Protein AF-A0A9Q9IDS8-F1 (afdb_monomer)

Solvent-accessible surface area (backbone atoms only — not comparable to full-atom values): 9796 Å² total; per-residue (Å²): 137,81,81,78,78,50,78,64,55,59,51,49,49,52,52,50,49,55,64,64,63,51,66,93,60,75,84,47,75,62,49,54,52,51,53,54,50,51,52,52,52,52,52,49,54,53,50,47,52,49,51,53,50,60,56,46,56,35,54,77,65,78,48,76,65,90,69,55,75,66,47,68,58,53,14,71,72,39,72,77,37,45,78,46,41,55,53,50,50,51,38,49,55,45,28,72,50,45,60,94,46,40,71,65,38,50,52,55,42,50,52,24,40,51,24,44,51,49,26,56,61,54,65,64,72,53,73,49,83,63,92,88,51,80,53,76,61,72,57,69,67,52,53,50,52,22,50,51,23,42,52,52,18,51,52,42,46,53,50,52,53,52,52,41,50,52,44,51,49,69,72,72,111

Nearest PDB structures (foldseek):
  3dyj-assembly2_B  TM=4.617E-01  e=3.878E+00  Mus musculus
  8i7o-assembly1_B8  TM=2.776E-01  e=6.639E+00  Mus musculus

Structure (mmCIF, N/CA/C/O backbone):
data_AF-A0A9Q9IDS8-F1
#
_entry.id   AF-A0A9Q9IDS8-F1
#
loop_
_atom_site.group_PDB
_atom_site.id
_atom_site.type_symbol
_atom_site.label_atom_id
_atom_site.label_alt_id
_atom_site.label_comp_id
_atom_site.label_asym_id
_atom_site.label_entity_id
_atom_site.label_seq_id
_atom_site.pdbx_PDB_ins_code
_atom_site.Cartn_x
_atom_site.Cartn_y
_atom_site.Cartn_z
_atom_site.occupancy
_atom_site.B_iso_or_equiv
_atom_site.auth_seq_id
_atom_site.auth_comp_id
_atom_site.auth_asym_id
_atom_site.auth_atom_id
_atom_site.pdbx_PDB_model_num
ATOM 1 N N . MET A 1 1 ? 47.609 -50.960 -16.238 1.00 44.91 1 MET A N 1
ATOM 2 C CA . MET A 1 1 ? 47.813 -49.885 -17.231 1.00 44.91 1 MET A CA 1
ATOM 3 C C . MET A 1 1 ? 46.990 -48.696 -16.765 1.00 44.91 1 MET A C 1
ATOM 5 O O . MET A 1 1 ? 45.772 -48.781 -16.766 1.00 44.91 1 MET A O 1
ATOM 9 N N . ARG A 1 2 ? 47.644 -47.684 -16.190 1.00 51.28 2 ARG A N 1
ATOM 10 C CA . ARG A 1 2 ? 46.999 -46.523 -15.564 1.00 51.28 2 ARG A CA 1
ATOM 11 C C . ARG A 1 2 ? 47.049 -45.405 -16.610 1.00 51.28 2 ARG A C 1
ATOM 13 O O . ARG A 1 2 ? 48.139 -44.921 -16.895 1.00 51.28 2 ARG A O 1
ATOM 20 N N . ASN A 1 3 ? 45.919 -45.115 -17.257 1.00 52.62 3 ASN A N 1
ATOM 21 C CA . ASN A 1 3 ? 45.841 -44.087 -18.296 1.00 52.62 3 ASN A CA 1
ATOM 22 C C . ASN A 1 3 ? 46.223 -42.732 -17.694 1.00 52.62 3 ASN A C 1
ATOM 24 O O . ASN A 1 3 ? 45.632 -42.293 -16.710 1.00 52.62 3 ASN A O 1
ATOM 28 N N . LEU A 1 4 ? 47.244 -42.107 -18.272 1.00 54.22 4 LEU A N 1
ATOM 29 C CA . LEU A 1 4 ? 47.658 -40.748 -17.964 1.00 54.22 4 LEU A CA 1
ATOM 30 C C . LEU A 1 4 ? 46.684 -39.813 -18.688 1.00 54.22 4 LEU A C 1
ATOM 32 O O . LEU A 1 4 ? 46.912 -39.468 -19.845 1.00 54.22 4 LEU A O 1
ATOM 36 N N . GLN A 1 5 ? 45.576 -39.457 -18.032 1.00 61.72 5 GLN A N 1
ATOM 37 C CA . GLN A 1 5 ? 44.773 -38.302 -18.441 1.00 61.72 5 GLN A CA 1
ATOM 38 C C . GLN A 1 5 ? 45.703 -37.089 -18.469 1.00 61.72 5 GLN A C 1
ATOM 40 O O . GLN A 1 5 ? 46.342 -36.751 -17.469 1.00 61.72 5 GLN A O 1
ATOM 45 N N . GLY A 1 6 ? 45.860 -36.498 -19.651 1.00 63.75 6 GLY A N 1
ATOM 46 C CA . GLY A 1 6 ? 46.704 -35.328 -19.825 1.00 63.75 6 GLY A CA 1
ATOM 47 C C . GLY A 1 6 ? 46.116 -34.130 -19.069 1.00 63.75 6 GLY A C 1
ATOM 48 O O . GLY A 1 6 ? 44.899 -34.048 -18.910 1.00 63.75 6 GLY A O 1
ATOM 49 N N . PRO A 1 7 ? 46.938 -33.154 -18.648 1.00 59.00 7 PRO A N 1
ATOM 50 C CA . PRO A 1 7 ? 46.462 -31.946 -17.964 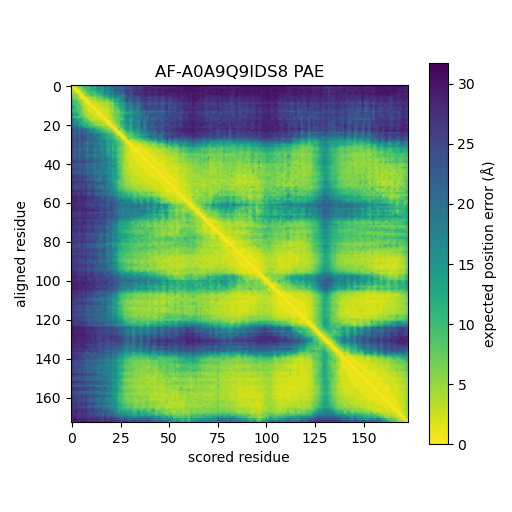1.00 59.00 7 PRO A CA 1
ATOM 51 C C . PRO A 1 7 ? 45.403 -31.148 -18.754 1.00 59.00 7 PRO A C 1
ATOM 53 O O . PRO A 1 7 ? 44.696 -30.334 -18.166 1.00 59.00 7 PRO A O 1
ATOM 56 N N . GLY A 1 8 ? 45.268 -31.395 -20.063 1.00 64.19 8 GLY A N 1
ATOM 57 C CA . GLY A 1 8 ? 44.214 -30.834 -20.911 1.00 64.19 8 GLY A CA 1
ATOM 58 C C . GLY A 1 8 ? 42.819 -31.430 -20.688 1.00 64.19 8 GLY A C 1
ATOM 59 O O . GLY A 1 8 ? 41.857 -30.674 -20.762 1.00 64.19 8 GLY A O 1
ATOM 60 N N . ASP A 1 9 ? 42.702 -32.723 -20.355 1.00 68.81 9 ASP A N 1
ATOM 61 C CA . ASP A 1 9 ? 41.401 -33.354 -20.052 1.00 68.81 9 ASP A CA 1
ATOM 62 C C . ASP A 1 9 ? 40.843 -32.790 -18.751 1.00 68.81 9 ASP A C 1
ATOM 64 O O . ASP A 1 9 ? 39.706 -32.347 -18.698 1.00 68.81 9 ASP A O 1
ATOM 68 N N . VAL A 1 10 ? 41.689 -32.685 -17.723 1.00 66.50 10 VAL A N 1
ATOM 69 C CA . VAL A 1 10 ? 41.282 -32.131 -16.427 1.00 66.50 10 VAL A CA 1
ATOM 70 C C . VAL A 1 10 ? 40.876 -30.664 -16.569 1.00 66.50 10 VAL A C 1
ATOM 72 O O . VAL A 1 10 ? 39.905 -30.230 -15.966 1.00 66.50 10 VAL A O 1
ATOM 75 N N . ALA A 1 11 ? 41.585 -29.880 -17.385 1.00 67.44 11 ALA A N 1
ATOM 76 C CA . ALA A 1 11 ? 41.211 -28.493 -17.644 1.00 67.44 11 ALA A CA 1
ATOM 77 C C . ALA A 1 11 ? 39.894 -28.381 -18.436 1.00 67.44 11 ALA A C 1
ATOM 79 O O . ALA A 1 11 ? 39.079 -27.513 -18.126 1.00 67.44 11 ALA A O 1
ATOM 80 N N . GLY A 1 12 ? 39.672 -29.259 -19.419 1.00 68.56 12 GLY A N 1
ATOM 81 C CA . GLY A 1 12 ? 38.423 -29.345 -20.177 1.00 68.56 12 GLY A CA 1
ATOM 82 C C . GLY A 1 12 ? 37.242 -29.738 -19.294 1.00 68.56 12 GLY A C 1
ATOM 83 O O . GLY A 1 12 ? 36.213 -29.069 -19.327 1.00 68.56 12 GLY A O 1
ATOM 84 N N . ASP A 1 13 ? 37.438 -30.732 -18.431 1.00 70.62 13 ASP A N 1
ATOM 85 C CA . ASP A 1 13 ? 36.450 -31.211 -17.467 1.00 70.62 13 ASP A CA 1
ATOM 86 C C . ASP A 1 13 ? 36.136 -30.146 -16.418 1.00 70.62 13 ASP A C 1
ATOM 88 O O . ASP A 1 13 ? 34.976 -29.936 -16.093 1.00 70.62 13 ASP A O 1
ATOM 92 N N . VAL A 1 14 ? 37.134 -29.406 -15.923 1.00 66.25 14 VAL A N 1
ATOM 93 C CA . VAL A 1 14 ? 36.905 -28.321 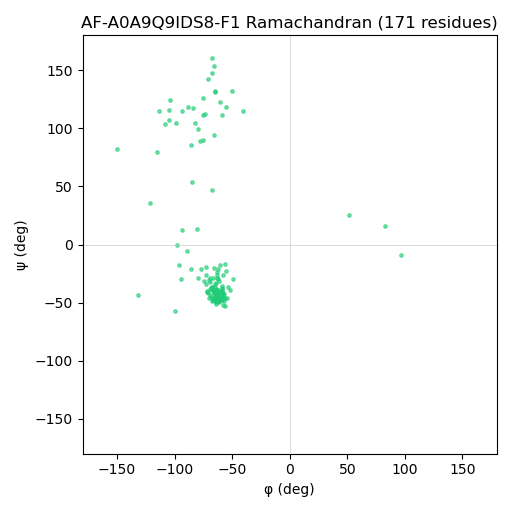-14.956 1.00 66.25 14 VAL A CA 1
ATOM 94 C C . VAL A 1 14 ? 36.156 -27.163 -15.613 1.00 66.25 14 VAL A C 1
ATOM 96 O O . VAL A 1 14 ? 35.298 -26.572 -14.968 1.00 66.25 14 VAL A O 1
ATOM 99 N N . VAL A 1 15 ? 36.432 -26.834 -16.881 1.00 65.38 15 VAL A N 1
ATOM 100 C CA . VAL A 1 15 ? 35.710 -25.788 -17.631 1.00 65.38 15 VAL A CA 1
ATOM 101 C C . VAL A 1 15 ? 34.282 -26.227 -17.970 1.00 65.38 15 VAL A C 1
ATOM 103 O O . VAL A 1 15 ? 33.357 -25.435 -17.793 1.00 65.38 15 VAL A O 1
ATOM 106 N N . ALA A 1 16 ? 34.085 -27.481 -18.381 1.00 63.88 16 ALA A N 1
ATOM 107 C CA . ALA A 1 16 ? 32.771 -28.068 -18.634 1.00 63.88 16 ALA A CA 1
ATOM 108 C C . ALA A 1 16 ? 31.950 -28.167 -17.341 1.00 63.88 16 ALA A C 1
ATOM 110 O O . ALA A 1 16 ? 30.820 -27.696 -17.290 1.00 63.88 16 ALA A O 1
ATOM 111 N N . GLN A 1 17 ? 32.559 -28.629 -16.250 1.00 63.59 17 GLN A N 1
ATOM 112 C CA . GLN A 1 17 ? 31.944 -28.676 -14.928 1.00 63.59 17 GLN A CA 1
ATOM 113 C C . GLN A 1 17 ? 31.633 -27.272 -14.395 1.00 63.59 17 GLN A C 1
ATOM 115 O O . GLN A 1 17 ? 30.627 -27.102 -13.719 1.00 63.59 17 GLN A O 1
ATOM 120 N N . ARG A 1 18 ? 32.436 -26.242 -14.714 1.00 57.12 18 ARG A N 1
ATOM 121 C CA . ARG A 1 18 ? 32.134 -24.830 -14.387 1.00 57.12 18 ARG A CA 1
ATOM 122 C C . ARG A 1 18 ? 30.966 -24.276 -15.201 1.00 57.12 18 ARG A C 1
ATOM 124 O O . ARG A 1 18 ? 30.256 -23.412 -14.694 1.00 57.12 18 ARG A O 1
ATOM 131 N N . ALA A 1 19 ? 30.792 -24.746 -16.435 1.00 57.62 19 ALA A N 1
ATOM 132 C CA . ALA A 1 19 ? 29.644 -24.423 -17.277 1.00 57.62 19 ALA A CA 1
ATOM 133 C C . ALA A 1 19 ? 28.376 -25.164 -16.816 1.00 57.62 19 ALA A C 1
ATOM 135 O O . ALA A 1 19 ? 27.289 -24.609 -16.896 1.00 57.62 19 ALA A O 1
ATOM 136 N N . GLU A 1 20 ? 28.512 -26.367 -16.255 1.00 54.69 20 GLU A N 1
ATOM 137 C CA . GLU A 1 20 ? 27.417 -27.133 -15.644 1.00 54.69 20 GLU A CA 1
ATOM 138 C C . GLU A 1 20 ? 27.066 -26.646 -14.221 1.00 54.69 20 GLU A C 1
ATOM 140 O O . GLU A 1 20 ? 25.908 -26.710 -13.813 1.00 54.69 20 GLU A O 1
ATOM 145 N N . PHE A 1 21 ? 28.031 -26.088 -13.471 1.00 52.97 21 PHE A N 1
ATOM 146 C CA . PHE A 1 21 ? 27.832 -25.439 -12.161 1.00 52.97 21 PHE A CA 1
ATOM 147 C C . PHE A 1 21 ? 27.304 -23.998 -12.252 1.00 52.97 21 PHE A C 1
ATOM 149 O O . PHE A 1 21 ? 27.289 -23.281 -11.245 1.00 52.97 21 PHE A O 1
ATOM 156 N N . SER A 1 22 ? 26.813 -23.553 -13.414 1.00 51.22 22 SER A N 1
ATOM 157 C CA . SER A 1 22 ? 25.799 -22.503 -13.413 1.00 51.22 22 SER A CA 1
ATOM 158 C C . SER A 1 22 ? 24.553 -23.101 -12.762 1.00 51.22 22 SER A C 1
ATOM 160 O O . SER A 1 22 ? 23.780 -23.806 -13.407 1.00 51.22 22 SER A O 1
ATOM 162 N N . PHE A 1 23 ? 24.417 -22.893 -11.450 1.00 52.88 23 PHE A N 1
ATOM 163 C CA . PHE A 1 23 ? 23.228 -23.231 -10.673 1.00 52.88 23 PHE A CA 1
ATOM 164 C C . PHE A 1 23 ? 22.004 -22.867 -11.521 1.00 52.88 23 PHE A C 1
ATOM 166 O O . PHE A 1 23 ? 21.875 -21.703 -11.886 1.00 52.88 23 PHE A O 1
ATOM 173 N N . GLY A 1 24 ? 21.221 -23.877 -11.923 1.00 51.50 24 GLY A N 1
ATOM 174 C CA . GLY A 1 24 ? 20.295 -23.888 -13.068 1.00 51.50 24 GLY A CA 1
ATOM 175 C C . GLY A 1 24 ? 19.074 -22.973 -12.970 1.00 51.50 24 GLY A C 1
ATOM 176 O O . GLY A 1 24 ? 17.956 -23.388 -13.257 1.00 51.50 24 GLY A O 1
ATOM 177 N N . TRP A 1 25 ? 19.290 -21.730 -12.568 1.00 56.75 25 TRP A N 1
ATOM 178 C CA . TRP A 1 25 ? 18.424 -20.612 -12.849 1.00 56.75 25 TRP A CA 1
ATOM 179 C C . TRP A 1 25 ? 19.210 -19.667 -13.761 1.00 56.75 25 TRP A C 1
ATOM 181 O O . TRP A 1 25 ? 20.229 -19.127 -13.316 1.00 56.75 25 TRP A O 1
ATOM 191 N N . PRO A 1 26 ? 18.804 -19.452 -15.024 1.00 53.69 26 PRO A N 1
ATOM 192 C CA . PRO A 1 26 ? 19.316 -18.312 -15.761 1.00 53.69 26 PRO A CA 1
ATOM 193 C C . PRO A 1 26 ? 18.931 -17.075 -14.944 1.00 53.69 26 PRO A C 1
ATOM 195 O O . PRO A 1 26 ? 17.761 -16.782 -14.751 1.00 53.69 26 PRO A O 1
ATOM 198 N N . ILE A 1 27 ? 19.909 -16.394 -14.351 1.00 58.00 27 ILE A N 1
ATOM 199 C CA . ILE A 1 27 ? 19.736 -15.024 -13.852 1.00 58.00 27 ILE A CA 1
ATOM 200 C C . ILE A 1 27 ? 19.973 -14.079 -15.026 1.00 58.00 27 ILE A C 1
ATOM 202 O O . ILE A 1 27 ? 20.827 -13.197 -14.996 1.00 58.00 27 ILE A O 1
ATOM 206 N N . ASP A 1 28 ? 19.241 -14.322 -16.106 1.00 63.38 28 ASP A N 1
ATOM 207 C CA . ASP A 1 28 ? 18.946 -13.296 -17.082 1.00 63.38 28 ASP A CA 1
ATOM 208 C C . ASP A 1 28 ? 18.022 -12.252 -16.431 1.00 63.38 28 ASP A C 1
ATOM 210 O O . ASP A 1 28 ? 17.401 -12.474 -15.384 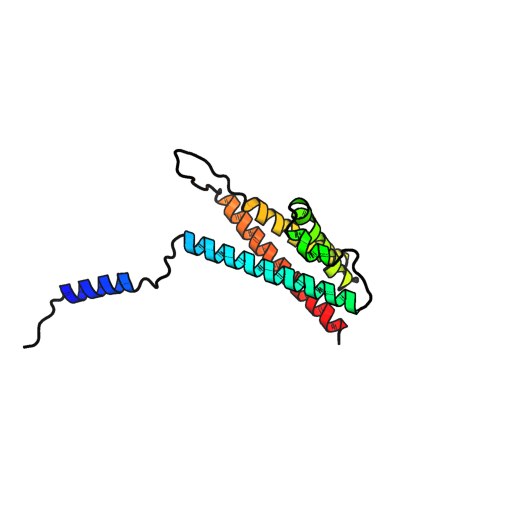1.00 63.38 28 ASP A O 1
ATOM 214 N N . GLY A 1 29 ? 17.959 -11.052 -17.012 1.00 60.09 29 GLY A N 1
ATOM 215 C CA . GLY A 1 29 ? 17.099 -9.981 -16.493 1.00 60.09 29 GLY A CA 1
ATOM 216 C C . GLY A 1 29 ? 15.624 -10.400 -16.369 1.00 60.09 29 GLY A C 1
ATOM 217 O O . GLY A 1 29 ? 14.896 -9.856 -15.537 1.00 60.09 29 GLY A O 1
ATOM 218 N N . GLU A 1 30 ? 15.208 -11.410 -17.138 1.00 63.47 30 GLU A N 1
ATOM 219 C CA . GLU A 1 30 ? 13.859 -11.974 -17.164 1.00 63.47 30 GLU A CA 1
ATOM 220 C C . GLU A 1 30 ? 13.507 -12.703 -15.861 1.00 63.47 30 GLU A C 1
ATOM 222 O O . GLU A 1 30 ? 12.475 -12.409 -15.250 1.00 63.47 30 GLU A O 1
ATOM 227 N N . ALA A 1 31 ? 14.385 -13.579 -15.360 1.00 69.75 31 ALA A N 1
ATOM 228 C CA . ALA A 1 31 ? 14.188 -14.244 -14.073 1.00 69.75 31 ALA A CA 1
ATOM 229 C C . ALA A 1 31 ? 14.051 -13.255 -12.905 1.00 69.75 31 ALA A C 1
ATOM 231 O O . ALA A 1 31 ? 13.210 -13.438 -12.016 1.00 69.75 31 ALA A O 1
ATOM 232 N N . GLY A 1 32 ? 14.847 -12.181 -12.918 1.00 69.44 32 GLY A N 1
ATOM 233 C CA . GLY A 1 32 ? 14.749 -11.101 -11.935 1.00 69.44 32 GLY A CA 1
ATOM 234 C C . GLY A 1 32 ? 13.391 -10.395 -11.981 1.00 69.44 32 GLY A C 1
ATOM 235 O O . GLY A 1 32 ? 12.771 -10.166 -10.938 1.00 69.44 32 GLY A O 1
ATOM 236 N N . LEU A 1 33 ? 12.886 -10.104 -13.183 1.00 70.12 33 LEU A N 1
ATOM 237 C CA . LEU A 1 33 ? 11.591 -9.453 -13.381 1.00 70.12 33 LEU A CA 1
ATOM 238 C C . LEU A 1 33 ? 10.425 -10.329 -12.899 1.00 70.12 33 LEU A C 1
ATOM 240 O O . LEU A 1 33 ? 9.511 -9.832 -12.228 1.00 70.12 33 LEU A O 1
ATOM 244 N N . LEU A 1 34 ? 10.475 -11.635 -13.180 1.00 76.81 34 LEU A N 1
ATOM 245 C CA . LEU A 1 34 ? 9.469 -12.599 -12.728 1.00 76.81 34 LEU A CA 1
ATOM 246 C C . LEU A 1 34 ? 9.449 -12.721 -11.203 1.00 76.81 34 LEU A C 1
ATOM 248 O O . LEU A 1 34 ? 8.377 -12.660 -10.600 1.00 76.81 34 LEU A O 1
ATOM 252 N N . ALA A 1 35 ? 10.619 -12.828 -10.566 1.00 78.25 35 ALA A N 1
ATOM 253 C CA . ALA A 1 35 ? 10.725 -12.924 -9.113 1.00 78.25 35 ALA A CA 1
ATOM 254 C C . ALA A 1 35 ? 10.168 -11.674 -8.411 1.00 78.25 35 ALA A C 1
ATOM 256 O O . ALA A 1 35 ? 9.389 -11.779 -7.459 1.00 78.25 35 ALA A O 1
ATOM 257 N N . VAL A 1 36 ? 10.508 -10.482 -8.910 1.00 74.56 36 VAL A N 1
ATOM 258 C CA . VAL A 1 36 ? 9.993 -9.214 -8.374 1.00 74.56 36 VAL A CA 1
ATOM 259 C C . VAL A 1 36 ? 8.476 -9.111 -8.565 1.00 74.56 36 VAL A C 1
ATOM 261 O O . VAL A 1 36 ? 7.761 -8.710 -7.644 1.00 74.56 36 VAL A O 1
ATOM 264 N N . THR A 1 37 ? 7.964 -9.503 -9.732 1.00 77.44 37 THR A N 1
ATOM 265 C CA . THR A 1 37 ? 6.522 -9.487 -10.023 1.00 77.44 37 THR A CA 1
ATOM 266 C C . THR A 1 37 ? 5.760 -10.461 -9.129 1.00 77.44 37 THR A C 1
ATOM 268 O O . THR A 1 37 ? 4.770 -10.071 -8.508 1.00 77.44 37 THR A O 1
ATOM 271 N N . ALA A 1 38 ? 6.251 -11.691 -8.974 1.00 82.50 38 ALA A N 1
ATOM 272 C CA . ALA A 1 38 ? 5.674 -12.673 -8.062 1.00 82.50 38 ALA A CA 1
ATOM 273 C C . ALA A 1 38 ? 5.649 -12.150 -6.618 1.00 82.50 38 ALA A C 1
ATOM 275 O O . ALA A 1 38 ? 4.615 -12.224 -5.953 1.00 82.50 38 ALA A O 1
ATOM 276 N N . GLY A 1 39 ? 6.744 -11.538 -6.153 1.00 82.81 39 GLY A N 1
ATOM 277 C CA . GLY A 1 39 ? 6.815 -10.920 -4.828 1.00 82.81 39 GLY A CA 1
ATOM 278 C C . GLY A 1 39 ? 5.747 -9.841 -4.609 1.00 82.81 39 GLY A C 1
ATOM 279 O O . GLY A 1 39 ? 5.097 -9.819 -3.564 1.00 82.81 39 GLY A O 1
ATOM 280 N N . ARG A 1 40 ? 5.500 -8.985 -5.610 1.00 78.75 40 ARG A N 1
ATOM 281 C CA . ARG A 1 40 ? 4.442 -7.959 -5.558 1.00 78.75 40 ARG A CA 1
ATOM 282 C C . ARG A 1 40 ? 3.047 -8.573 -5.472 1.00 78.75 40 ARG A C 1
ATOM 284 O O . ARG A 1 40 ? 2.239 -8.122 -4.663 1.00 78.75 40 ARG A O 1
ATOM 291 N N . VAL A 1 41 ? 2.771 -9.601 -6.276 1.00 83.00 41 VAL A N 1
ATOM 292 C CA . VAL A 1 41 ? 1.476 -10.301 -6.265 1.00 83.00 41 VAL A CA 1
ATOM 293 C C . VAL A 1 41 ? 1.237 -10.953 -4.906 1.00 83.00 41 VAL A C 1
ATOM 295 O O . VAL A 1 41 ? 0.173 -10.774 -4.318 1.00 83.00 41 VAL A O 1
ATOM 298 N N . LEU A 1 42 ? 2.235 -11.648 -4.360 1.00 85.50 42 LEU A N 1
ATOM 299 C CA . LEU A 1 42 ? 2.140 -12.259 -3.034 1.00 85.50 42 LEU A CA 1
ATOM 300 C C . LEU A 1 42 ? 1.902 -11.218 -1.936 1.00 85.50 42 LEU A C 1
ATOM 302 O O . LEU A 1 42 ? 1.036 -11.417 -1.083 1.00 85.50 42 LEU A O 1
ATOM 306 N N . ALA A 1 43 ? 2.615 -10.090 -1.979 1.00 80.75 43 ALA A N 1
ATOM 307 C CA . ALA A 1 43 ? 2.416 -8.994 -1.037 1.00 80.75 43 ALA A CA 1
ATOM 308 C C . ALA A 1 43 ? 0.994 -8.417 -1.123 1.00 80.75 43 ALA A C 1
ATOM 310 O O . ALA A 1 43 ? 0.361 -8.186 -0.091 1.00 80.75 43 ALA A O 1
ATOM 311 N N . LEU A 1 44 ? 0.464 -8.243 -2.338 1.00 82.81 44 LEU A N 1
ATOM 312 C CA . LEU A 1 44 ? -0.907 -7.790 -2.563 1.00 82.81 44 LEU A CA 1
ATOM 313 C C . LEU A 1 44 ? -1.925 -8.778 -1.984 1.00 82.81 44 LEU A C 1
ATOM 315 O O . LEU A 1 44 ? -2.808 -8.373 -1.231 1.00 82.81 44 LEU A O 1
ATOM 319 N N . LEU A 1 45 ? -1.793 -10.073 -2.282 1.00 85.81 45 LEU A N 1
ATOM 320 C CA . LEU A 1 45 ? -2.704 -11.103 -1.775 1.00 85.81 45 LEU A CA 1
ATOM 321 C C . LEU A 1 45 ? -2.688 -11.171 -0.245 1.00 85.81 45 LEU A C 1
ATOM 323 O O . LEU A 1 45 ? -3.749 -11.228 0.384 1.00 85.81 45 LEU A O 1
ATOM 327 N N . ALA A 1 46 ? -1.500 -11.116 0.361 1.00 83.81 46 ALA A N 1
ATOM 328 C CA . ALA A 1 46 ? -1.346 -11.083 1.810 1.00 83.81 46 ALA A CA 1
ATOM 329 C C . ALA A 1 46 ? -2.016 -9.840 2.417 1.00 83.81 46 ALA A C 1
ATOM 331 O O . ALA A 1 46 ? -2.755 -9.952 3.397 1.00 83.81 46 ALA A O 1
ATOM 332 N N . PHE A 1 47 ? -1.821 -8.669 1.805 1.00 80.44 47 PHE A N 1
ATOM 333 C CA . PHE A 1 47 ? -2.422 -7.415 2.253 1.00 80.44 47 PHE A CA 1
ATOM 334 C C . PHE A 1 47 ? -3.952 -7.428 2.153 1.00 80.44 47 PHE A C 1
ATOM 336 O O . PHE A 1 47 ? -4.635 -7.077 3.115 1.00 80.44 47 PHE A O 1
ATOM 343 N N . VAL A 1 48 ? -4.506 -7.885 1.026 1.00 83.25 48 VAL A N 1
ATOM 344 C CA . VAL A 1 48 ? -5.960 -8.001 0.819 1.00 83.25 48 VAL A CA 1
ATOM 345 C C . VAL A 1 48 ? -6.572 -8.995 1.805 1.00 83.25 48 VAL A C 1
ATOM 347 O O . VAL A 1 48 ? -7.609 -8.710 2.406 1.00 83.25 48 VAL A O 1
ATOM 350 N N . THR A 1 49 ? -5.913 -10.135 2.027 1.00 85.00 49 THR A N 1
ATOM 351 C CA . THR A 1 49 ? -6.362 -11.146 2.996 1.00 85.00 49 THR A CA 1
ATOM 352 C C . THR A 1 49 ? -6.378 -10.579 4.412 1.00 85.00 49 THR A C 1
ATOM 354 O O . THR A 1 49 ? -7.377 -10.711 5.121 1.00 85.00 49 THR A O 1
ATOM 357 N N . TRP A 1 50 ? -5.313 -9.882 4.812 1.00 88.19 50 TRP A N 1
ATOM 358 C CA . TRP A 1 50 ? -5.263 -9.198 6.100 1.00 88.19 50 TRP A CA 1
ATOM 359 C C . TRP A 1 50 ? -6.379 -8.156 6.235 1.00 88.19 50 TRP A C 1
ATOM 361 O O . TRP A 1 50 ? -7.080 -8.140 7.246 1.00 88.19 50 TRP A O 1
ATOM 371 N N . LEU A 1 51 ? -6.601 -7.328 5.212 1.00 84.31 51 LEU A N 1
ATOM 372 C CA . LEU A 1 51 ? -7.630 -6.290 5.243 1.00 84.31 51 LEU A CA 1
ATOM 373 C C . LEU A 1 51 ? -9.031 -6.900 5.372 1.00 84.31 51 LEU A C 1
ATOM 375 O O . LEU A 1 51 ? -9.853 -6.409 6.144 1.00 84.31 51 LEU A O 1
ATOM 379 N N . TYR A 1 52 ? -9.289 -8.013 4.680 1.00 83.06 52 TYR A N 1
ATOM 380 C CA . TYR A 1 52 ? -10.538 -8.765 4.791 1.00 83.06 52 TYR A CA 1
ATOM 381 C C . TYR A 1 52 ? -10.776 -9.295 6.213 1.00 83.06 52 TYR A C 1
ATOM 383 O O . TYR A 1 52 ? -11.907 -9.233 6.712 1.00 83.06 52 TYR A O 1
ATOM 391 N N . LEU A 1 53 ? -9.725 -9.791 6.873 1.00 81.94 53 LEU A N 1
ATOM 392 C CA . LEU A 1 53 ? -9.778 -10.266 8.257 1.00 81.94 53 LEU A CA 1
ATOM 393 C C . LEU A 1 53 ? -9.968 -9.111 9.250 1.00 81.94 53 LEU A C 1
ATOM 395 O O . LEU A 1 53 ? -10.858 -9.176 10.098 1.00 81.94 53 LEU A O 1
ATOM 399 N N . ALA A 1 54 ? -9.218 -8.018 9.104 1.00 81.12 54 ALA A N 1
ATOM 400 C CA . ALA A 1 54 ? -9.343 -6.828 9.946 1.00 81.12 54 ALA A CA 1
ATOM 401 C C . ALA A 1 54 ? -10.758 -6.226 9.881 1.00 81.12 54 ALA A C 1
ATOM 403 O O . ALA A 1 54 ? -11.308 -5.787 10.891 1.00 81.12 54 ALA A O 1
ATOM 404 N N . HIS A 1 55 ? -11.379 -6.255 8.701 1.00 81.56 55 HIS A N 1
ATOM 405 C CA . HIS A 1 55 ? -12.753 -5.807 8.494 1.00 81.56 55 HIS A CA 1
ATOM 406 C C . HIS A 1 55 ? -13.792 -6.742 9.141 1.00 81.56 55 HIS A C 1
ATOM 408 O O . HIS A 1 55 ? -14.863 -6.294 9.562 1.00 81.56 55 HIS A O 1
ATOM 414 N N . ASP A 1 56 ? -13.495 -8.044 9.230 1.00 79.56 56 ASP A N 1
ATOM 415 C CA . ASP A 1 56 ? -14.343 -9.035 9.903 1.00 79.56 56 ASP A CA 1
ATOM 416 C C . ASP A 1 56 ? -14.391 -8.816 11.421 1.00 79.56 56 ASP A C 1
ATOM 418 O O . ASP A 1 56 ? -15.455 -8.954 12.027 1.00 79.56 56 ASP A O 1
ATOM 422 N N . ASN A 1 57 ? -13.269 -8.400 12.018 1.00 82.19 57 ASN A N 1
ATOM 423 C CA . ASN A 1 57 ? -13.163 -8.119 13.453 1.00 82.19 57 ASN A CA 1
ATOM 424 C C . ASN A 1 57 ? -14.153 -7.036 13.909 1.00 82.19 57 ASN A C 1
ATOM 426 O O . ASN A 1 57 ? -14.774 -7.168 14.962 1.00 82.19 57 ASN A O 1
ATOM 430 N N . PHE A 1 58 ? -14.373 -5.999 13.097 1.00 75.31 58 PHE A N 1
ATOM 431 C CA . PHE A 1 58 ? -15.360 -4.952 13.390 1.00 75.31 58 PHE A CA 1
ATOM 432 C C . PHE A 1 58 ? -16.807 -5.447 13.300 1.00 75.31 58 PHE A C 1
ATOM 434 O O . PHE A 1 58 ? -17.635 -5.105 14.146 1.00 75.31 58 PHE A O 1
ATOM 441 N N . ARG A 1 59 ? -17.105 -6.317 12.327 1.00 71.69 59 ARG A N 1
ATOM 442 C CA . ARG A 1 59 ? -18.436 -6.924 12.180 1.00 71.69 59 ARG A CA 1
ATOM 443 C C . ARG A 1 59 ? -18.809 -7.769 13.397 1.00 71.69 59 ARG A C 1
ATOM 445 O O . ARG A 1 59 ? -19.937 -7.678 13.864 1.00 71.69 59 ARG A O 1
ATOM 452 N N . ARG A 1 60 ? -17.866 -8.550 13.939 1.00 73.75 60 ARG A N 1
ATOM 453 C CA . ARG A 1 60 ? -18.094 -9.359 15.154 1.00 73.75 60 ARG A CA 1
ATOM 454 C C . ARG A 1 60 ? -18.393 -8.514 16.394 1.00 73.75 60 ARG A C 1
ATOM 456 O O . ARG A 1 60 ? -19.028 -9.003 17.316 1.00 73.75 60 ARG A O 1
ATOM 463 N N . ARG A 1 61 ? -17.961 -7.250 16.411 1.00 70.12 61 ARG A N 1
ATOM 464 C CA . ARG A 1 61 ? -18.139 -6.312 17.530 1.00 70.12 61 ARG A CA 1
ATOM 465 C C . ARG A 1 61 ? -19.395 -5.435 17.407 1.00 70.12 61 ARG A C 1
ATOM 467 O O . ARG A 1 61 ? -19.497 -4.446 18.124 1.00 70.12 61 ARG A O 1
ATOM 474 N N . ASN A 1 62 ? -20.318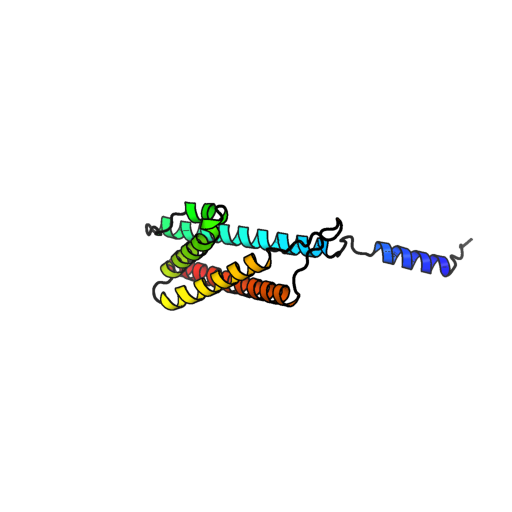 -5.741 16.485 1.00 72.81 62 ASN A N 1
ATOM 475 C CA . ASN A 1 62 ? -21.500 -4.914 16.186 1.00 72.81 62 ASN A CA 1
ATOM 476 C C . ASN A 1 62 ? -21.178 -3.429 15.898 1.00 72.81 62 ASN A C 1
ATOM 478 O O . ASN A 1 62 ? -22.027 -2.557 16.060 1.00 72.81 62 ASN A O 1
ATOM 482 N N . ASN A 1 63 ? -19.960 -3.137 15.430 1.00 70.94 63 ASN A N 1
ATOM 483 C CA . ASN A 1 63 ? -19.523 -1.797 15.044 1.00 70.94 63 ASN A CA 1
ATOM 484 C C . ASN A 1 63 ? -19.240 -1.785 13.534 1.00 70.94 63 ASN A C 1
ATOM 486 O O . ASN A 1 63 ? -18.088 -1.956 13.125 1.00 70.94 63 ASN A O 1
ATOM 490 N N . PRO A 1 64 ? -20.284 -1.684 12.690 1.00 69.19 64 PRO A N 1
ATOM 491 C CA . PRO A 1 64 ? -20.117 -1.750 11.248 1.00 69.19 64 PRO A CA 1
ATOM 492 C C . PRO A 1 64 ? -19.307 -0.553 10.744 1.00 69.19 64 PRO A C 1
ATOM 494 O O . PRO A 1 64 ? -19.592 0.600 11.076 1.00 69.19 64 PRO A O 1
ATOM 497 N N . LEU A 1 65 ? -18.299 -0.848 9.926 1.00 75.75 65 LEU A N 1
ATOM 498 C CA . LEU A 1 65 ? -17.587 0.146 9.126 1.00 75.75 65 LEU A CA 1
ATOM 499 C C . LEU A 1 65 ? -18.532 0.708 8.045 1.00 75.75 65 LEU A C 1
ATOM 501 O O . LEU A 1 65 ? -19.424 0.003 7.566 1.00 75.75 65 LEU A O 1
ATOM 505 N N . GLU A 1 66 ? -18.352 1.980 7.699 1.00 70.50 66 GLU A N 1
ATOM 506 C CA . GLU A 1 66 ? -19.034 2.688 6.612 1.00 70.50 66 GLU A CA 1
ATOM 507 C C . GLU A 1 66 ? -18.757 2.019 5.267 1.00 70.50 66 GLU A C 1
ATOM 509 O O . GLU A 1 66 ? -19.680 1.800 4.475 1.00 70.50 66 GLU A O 1
ATOM 514 N N . TRP A 1 67 ? -17.508 1.618 5.021 1.00 70.56 67 TRP A N 1
ATOM 515 C CA . TRP A 1 67 ? -17.182 0.824 3.850 1.00 70.56 67 TRP A CA 1
ATOM 516 C C . TRP A 1 67 ? -17.640 -0.620 4.040 1.00 70.56 67 TRP A C 1
ATOM 518 O O . TRP A 1 67 ? -17.327 -1.309 5.008 1.00 70.56 67 TRP A O 1
ATOM 528 N N . ARG A 1 68 ? -18.422 -1.116 3.078 1.00 71.25 68 ARG A N 1
ATOM 529 C CA . ARG A 1 68 ? -18.855 -2.518 3.066 1.00 71.25 68 ARG A CA 1
ATOM 530 C C . ARG A 1 68 ? -17.673 -3.430 2.743 1.00 71.25 68 ARG A C 1
ATOM 532 O O . ARG A 1 68 ? -16.925 -3.156 1.811 1.00 71.25 68 ARG A O 1
ATOM 539 N N . LYS A 1 69 ? -17.616 -4.601 3.393 1.00 70.44 69 LYS A N 1
ATOM 540 C CA . LYS A 1 69 ? -16.606 -5.661 3.165 1.00 70.44 69 LYS A CA 1
ATOM 541 C C . LYS A 1 69 ? -16.417 -6.025 1.685 1.00 70.44 69 LYS A C 1
ATOM 543 O O . LYS A 1 69 ? -15.330 -6.407 1.275 1.00 70.44 69 LYS A O 1
ATOM 548 N N . ILE A 1 70 ? -17.471 -5.879 0.882 1.00 74.94 70 ILE A N 1
ATOM 549 C CA . ILE A 1 70 ? -17.452 -6.122 -0.563 1.00 74.94 70 ILE A CA 1
ATOM 550 C C . ILE A 1 70 ? -16.413 -5.238 -1.287 1.00 74.94 70 ILE A C 1
ATOM 552 O O . ILE A 1 70 ? -15.727 -5.700 -2.193 1.00 74.94 70 ILE A O 1
ATOM 556 N N . TRP A 1 71 ? -16.213 -3.999 -0.829 1.00 80.12 71 TRP A N 1
ATOM 557 C CA . TRP A 1 71 ? -15.270 -3.047 -1.417 1.00 80.12 71 TRP A CA 1
ATOM 558 C C . TRP A 1 71 ? -13.805 -3.393 -1.144 1.00 80.12 71 TRP A C 1
ATOM 560 O O . TRP A 1 71 ? -12.945 -2.977 -1.913 1.00 80.12 71 TRP A O 1
ATOM 570 N N . VAL A 1 72 ? -13.524 -4.217 -0.126 1.00 78.19 72 VAL A N 1
ATOM 571 C CA . VAL A 1 72 ? -12.175 -4.742 0.155 1.00 78.19 72 VAL A CA 1
ATOM 572 C C . VAL A 1 72 ? -11.657 -5.591 -1.000 1.00 78.19 72 VAL A C 1
ATOM 574 O O . VAL A 1 72 ? -10.455 -5.635 -1.216 1.00 78.19 72 VAL A O 1
ATOM 577 N N . ILE A 1 73 ? -12.550 -6.270 -1.723 1.00 76.88 73 ILE A N 1
ATOM 578 C CA . ILE A 1 73 ? -12.192 -7.147 -2.840 1.00 76.88 73 ILE A CA 1
ATOM 579 C C . ILE A 1 73 ? -12.409 -6.395 -4.148 1.00 76.88 73 ILE A C 1
ATOM 581 O O . ILE A 1 73 ? -11.469 -6.196 -4.908 1.00 76.88 73 ILE A O 1
ATOM 585 N N . ILE A 1 74 ? -13.632 -5.910 -4.388 1.00 79.56 74 ILE A N 1
ATOM 586 C CA . ILE A 1 74 ? -14.001 -5.324 -5.685 1.00 79.56 74 ILE A CA 1
ATOM 587 C C . ILE A 1 74 ? -13.235 -4.019 -5.956 1.00 79.56 74 ILE A C 1
ATOM 589 O O . ILE A 1 74 ? -12.936 -3.703 -7.108 1.00 79.56 74 ILE A O 1
ATOM 593 N N . GLY A 1 75 ? -12.858 -3.285 -4.903 1.00 79.25 75 GLY A N 1
ATOM 594 C CA . GLY A 1 75 ? -12.099 -2.042 -5.016 1.00 79.25 75 GLY A CA 1
ATOM 595 C C . GLY A 1 75 ? -10.761 -2.198 -5.736 1.00 79.25 75 GLY A C 1
ATOM 596 O O . GLY A 1 75 ? -10.331 -1.244 -6.363 1.00 79.25 75 GLY A O 1
ATOM 597 N N . TRP A 1 76 ? -10.146 -3.383 -5.717 1.00 78.62 76 TRP A N 1
ATOM 598 C CA . TRP A 1 76 ? -8.872 -3.638 -6.402 1.00 78.62 76 TRP A CA 1
ATOM 599 C C . TRP A 1 76 ? -9.026 -4.017 -7.877 1.00 78.62 76 TRP A C 1
ATOM 601 O O . TRP A 1 76 ? -8.081 -3.874 -8.646 1.00 78.62 76 TRP A O 1
ATOM 611 N N . PHE A 1 77 ? -10.205 -4.497 -8.282 1.00 80.88 77 PHE A N 1
ATOM 612 C CA . PHE A 1 77 ? -10.448 -4.975 -9.647 1.00 80.88 77 PHE A CA 1
ATOM 613 C C . PHE A 1 77 ? -11.054 -3.907 -10.557 1.00 80.88 77 PHE A C 1
ATOM 615 O O . PHE A 1 77 ? -10.832 -3.936 -11.764 1.00 80.88 77 PHE A O 1
ATOM 622 N N . ILE A 1 78 ? -11.823 -2.963 -10.007 1.00 83.69 78 ILE A N 1
ATOM 623 C CA . ILE A 1 78 ? -12.396 -1.865 -10.793 1.00 83.69 78 ILE A CA 1
ATOM 624 C C . ILE A 1 78 ? -11.339 -0.759 -10.909 1.00 83.69 78 ILE A C 1
ATOM 626 O O . ILE A 1 78 ? -11.014 -0.167 -9.883 1.00 83.69 78 ILE A O 1
ATOM 630 N N . PRO A 1 79 ? -10.850 -0.397 -12.112 1.00 74.19 79 PRO A N 1
ATOM 631 C CA . PRO A 1 79 ? -9.737 0.546 -12.264 1.00 74.19 79 PRO A CA 1
ATOM 632 C C . PRO A 1 79 ? -9.971 1.889 -11.565 1.00 74.19 79 PRO A C 1
ATOM 634 O O . PRO A 1 79 ? -9.119 2.357 -10.819 1.00 74.19 79 PRO A O 1
ATOM 637 N N . VAL A 1 80 ? -11.162 2.473 -11.731 1.00 81.06 80 VAL A N 1
ATOM 638 C CA . VAL A 1 80 ? -11.524 3.748 -11.087 1.00 81.06 80 VAL A CA 1
ATOM 639 C C . VAL A 1 80 ? -11.611 3.598 -9.567 1.00 81.06 80 VAL A C 1
ATOM 641 O O . VAL A 1 80 ? -11.160 4.473 -8.833 1.00 81.06 80 VAL A O 1
ATOM 644 N N . ALA A 1 81 ? -12.151 2.480 -9.076 1.00 78.56 81 ALA A N 1
ATOM 645 C CA . ALA A 1 81 ? -12.211 2.213 -7.643 1.00 78.56 81 ALA A CA 1
ATOM 646 C C . ALA A 1 81 ? -10.810 1.990 -7.061 1.00 78.56 81 ALA A C 1
ATOM 648 O O . ALA A 1 81 ? -10.530 2.473 -5.968 1.00 78.56 81 ALA A O 1
ATOM 649 N N . ASN A 1 82 ? -9.916 1.339 -7.804 1.00 81.88 82 ASN A N 1
ATOM 650 C CA . ASN A 1 82 ? -8.567 0.997 -7.372 1.00 81.88 82 ASN A CA 1
ATOM 651 C C . ASN A 1 82 ? -7.714 2.234 -7.067 1.00 81.88 82 ASN A C 1
ATOM 653 O O . ASN A 1 82 ? -6.784 2.138 -6.280 1.00 81.88 82 ASN A O 1
ATOM 657 N N . LEU A 1 83 ? -8.060 3.411 -7.605 1.00 80.94 83 LEU A N 1
ATOM 658 C CA . LEU A 1 83 ? -7.385 4.674 -7.282 1.00 80.94 83 LEU A CA 1
ATOM 659 C C . LEU A 1 83 ? -7.785 5.284 -5.931 1.00 80.94 83 LEU A C 1
ATOM 661 O O . LEU A 1 83 ? -7.035 6.097 -5.387 1.00 80.94 83 LEU A O 1
ATOM 665 N N . PHE A 1 84 ? -8.943 4.925 -5.376 1.00 82.06 84 PHE A N 1
ATOM 666 C CA . PHE A 1 84 ? -9.495 5.629 -4.212 1.00 82.06 84 PHE A CA 1
ATOM 667 C C . PHE A 1 84 ? -9.961 4.693 -3.101 1.00 82.06 84 PHE A C 1
ATOM 669 O O . PHE A 1 84 ? -9.703 4.952 -1.926 1.00 82.06 84 PHE A O 1
ATOM 676 N N . VAL A 1 85 ? -10.647 3.610 -3.458 1.00 83.56 85 VAL A N 1
ATOM 677 C CA . VAL A 1 85 ? -11.307 2.705 -2.516 1.00 83.56 85 VAL A CA 1
ATOM 678 C C . VAL A 1 85 ? -10.310 2.036 -1.572 1.00 83.56 85 VAL A C 1
ATOM 680 O O . VAL A 1 85 ? -10.545 2.111 -0.366 1.00 83.56 85 VAL A O 1
ATOM 683 N N . PRO A 1 86 ? -9.179 1.453 -2.022 1.00 82.19 86 PRO A N 1
ATOM 684 C CA . PRO A 1 86 ? -8.269 0.792 -1.091 1.00 82.19 86 PRO A CA 1
ATOM 685 C C . PRO A 1 86 ? -7.695 1.755 -0.041 1.00 82.19 86 PRO A C 1
ATOM 687 O O . PRO A 1 86 ? -7.693 1.440 1.150 1.00 82.19 86 PRO A O 1
ATOM 690 N N . GLY A 1 87 ? -7.301 2.966 -0.455 1.00 84.19 87 GLY A N 1
ATOM 691 C CA . GLY A 1 87 ? -6.843 4.018 0.456 1.00 84.19 87 GLY A CA 1
ATOM 692 C C . GLY A 1 87 ? -7.901 4.423 1.489 1.00 84.19 87 GLY A C 1
ATOM 693 O O . GLY A 1 87 ? -7.593 4.565 2.674 1.00 84.19 87 GLY A O 1
ATOM 694 N N . GLN A 1 88 ? -9.162 4.559 1.068 1.00 85.62 88 GLN A N 1
ATOM 695 C CA . GLN A 1 88 ? -10.267 4.931 1.958 1.00 85.62 88 GLN A CA 1
ATOM 696 C C . GLN A 1 88 ? -10.626 3.822 2.953 1.00 85.62 88 GLN A C 1
ATOM 698 O O . GLN A 1 88 ? -10.779 4.102 4.142 1.00 85.62 88 GLN A O 1
ATOM 703 N N . VAL A 1 89 ? -10.683 2.568 2.499 1.00 85.69 89 VAL A N 1
ATOM 704 C CA . VAL A 1 89 ? -10.974 1.408 3.355 1.00 85.69 89 VAL A CA 1
ATOM 705 C C . VAL A 1 89 ? -9.894 1.241 4.428 1.00 85.69 89 VAL A C 1
ATOM 707 O O . VAL A 1 89 ? -10.206 1.079 5.607 1.00 85.69 89 VAL A O 1
ATOM 710 N N . VAL A 1 90 ? -8.613 1.336 4.054 1.00 86.31 90 VAL A N 1
ATOM 711 C CA . VAL A 1 90 ? -7.497 1.240 5.012 1.00 86.31 90 VAL A CA 1
ATOM 712 C C . VAL A 1 90 ? -7.527 2.399 6.009 1.00 86.31 90 VAL A C 1
ATOM 714 O O . VAL A 1 90 ? -7.336 2.186 7.208 1.00 86.31 90 VAL A O 1
ATOM 717 N N . LYS A 1 91 ? -7.816 3.621 5.542 1.00 86.19 91 LYS A N 1
ATOM 718 C CA . LYS A 1 91 ? -7.958 4.806 6.400 1.00 86.19 91 LYS A CA 1
ATOM 719 C C . LYS A 1 91 ? -9.058 4.613 7.434 1.00 86.19 91 LYS A C 1
ATOM 721 O O . LYS A 1 91 ? -8.855 4.950 8.602 1.00 86.19 91 LYS A O 1
ATOM 726 N N . GLU A 1 92 ? -10.198 4.070 7.024 1.00 85.50 92 GLU A N 1
ATOM 727 C CA . GLU A 1 92 ? -11.304 3.805 7.931 1.00 85.50 92 GLU A CA 1
ATOM 728 C C . GLU A 1 92 ? -10.919 2.758 8.985 1.00 85.50 92 GLU A C 1
ATOM 730 O O . GLU A 1 92 ? -11.021 3.030 10.184 1.00 85.50 92 GLU A O 1
ATOM 735 N N . VAL A 1 93 ? -10.389 1.607 8.553 1.00 85.62 93 VAL A N 1
ATOM 736 C CA . VAL A 1 93 ? -9.947 0.524 9.449 1.00 85.62 93 VAL A CA 1
ATOM 737 C C . VAL A 1 93 ? -8.917 1.033 10.456 1.00 85.62 93 VAL A C 1
ATOM 739 O O . VAL A 1 93 ? -9.041 0.759 11.651 1.00 85.62 93 VAL A O 1
ATOM 742 N N . TYR A 1 94 ? -7.923 1.805 10.013 1.00 85.94 94 TYR A N 1
ATOM 743 C CA . TYR A 1 94 ? -6.893 2.353 10.892 1.00 85.94 94 TYR A CA 1
ATOM 744 C C . TYR A 1 94 ? -7.480 3.356 11.895 1.00 85.94 94 TYR A C 1
ATOM 746 O O . TYR A 1 94 ? -7.236 3.243 13.096 1.00 85.94 94 TYR A O 1
ATOM 754 N N . THR A 1 95 ? -8.297 4.305 11.425 1.00 84.19 95 THR A N 1
ATOM 755 C CA . THR A 1 95 ? -8.877 5.364 12.272 1.00 84.19 95 THR A CA 1
ATOM 756 C C . THR A 1 95 ? -9.820 4.784 13.325 1.00 84.19 95 THR A C 1
ATOM 758 O O . THR A 1 95 ? -9.766 5.174 14.490 1.00 84.19 95 THR A O 1
ATOM 761 N N . ARG A 1 96 ? -10.648 3.798 12.953 1.00 84.12 96 ARG A N 1
ATOM 762 C CA . ARG A 1 96 ? -11.552 3.120 13.895 1.00 84.12 96 ARG A CA 1
ATOM 763 C C . ARG A 1 96 ? -10.820 2.175 14.846 1.00 84.12 96 ARG A C 1
ATOM 765 O O . ARG A 1 96 ? -11.286 1.953 15.963 1.00 84.12 96 ARG A O 1
ATOM 772 N N . SER A 1 97 ? -9.662 1.646 14.447 1.00 81.56 97 SER A N 1
ATOM 773 C CA . SER A 1 97 ? -8.843 0.800 15.323 1.00 81.56 97 SER A CA 1
ATOM 774 C C . SER A 1 97 ? -8.208 1.590 16.468 1.00 81.56 97 SER A C 1
ATOM 776 O O . SER A 1 97 ? -8.042 1.021 17.547 1.00 81.56 97 SER A O 1
ATOM 778 N N . TYR A 1 98 ? -7.927 2.889 16.291 1.00 80.06 98 TYR A N 1
ATOM 779 C CA . TYR A 1 98 ? -7.405 3.750 17.361 1.00 80.06 98 TYR A CA 1
ATOM 780 C C . TYR A 1 98 ? -7.822 5.237 17.208 1.00 80.06 98 TYR A C 1
ATOM 782 O O . TYR A 1 98 ? -7.041 6.062 16.722 1.00 80.06 98 TYR A O 1
ATOM 790 N N . PRO A 1 99 ? -9.043 5.606 17.654 1.00 74.56 99 PRO A N 1
ATOM 791 C CA . PRO A 1 99 ? -9.627 6.936 17.419 1.00 74.56 99 PRO A CA 1
ATOM 792 C C . PRO A 1 99 ? -8.845 8.097 18.048 1.00 74.56 99 PRO A C 1
ATOM 794 O O . PRO A 1 99 ? -8.820 9.197 17.502 1.00 74.56 99 PRO A O 1
ATOM 797 N N . GLU A 1 100 ? -8.156 7.848 19.166 1.00 76.69 100 GLU A N 1
ATOM 798 C CA . GLU A 1 100 ? -7.397 8.854 19.928 1.00 76.69 100 GLU A CA 1
ATOM 799 C C . GLU A 1 100 ? -6.264 9.510 19.119 1.00 76.69 100 GLU A C 1
ATOM 801 O O . GLU A 1 100 ? -5.788 10.584 19.477 1.00 76.69 100 GLU A O 1
ATOM 806 N N . LYS A 1 101 ? -5.832 8.899 18.005 1.00 72.56 101 LYS A N 1
ATOM 807 C CA . LYS A 1 101 ? -4.801 9.447 17.103 1.00 72.56 101 LYS A CA 1
ATOM 808 C C . LYS A 1 101 ? -5.307 9.636 15.673 1.00 72.56 101 LYS A C 1
ATOM 810 O O . LYS A 1 101 ? -4.542 9.457 14.721 1.00 72.56 101 LYS A O 1
ATOM 815 N N . ALA A 1 102 ? -6.573 10.013 15.495 1.00 68.44 102 ALA A N 1
ATOM 816 C CA . ALA A 1 102 ? -7.192 10.165 14.175 1.00 68.44 102 ALA A CA 1
ATOM 817 C C . ALA A 1 102 ? -6.382 11.051 13.200 1.00 68.44 102 ALA A C 1
ATOM 819 O O . ALA A 1 102 ? -6.229 10.698 12.038 1.00 68.44 10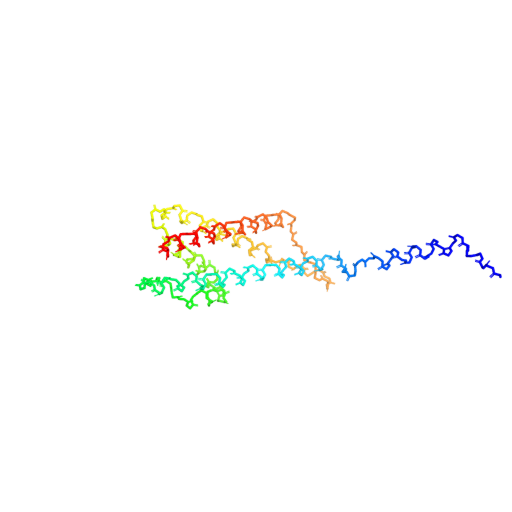2 ALA A O 1
ATOM 820 N N . TRP A 1 103 ? -5.770 12.151 13.649 1.00 67.88 103 TRP A N 1
ATOM 821 C CA . TRP A 1 103 ? -4.969 13.017 12.765 1.00 67.88 103 TRP A CA 1
ATOM 822 C C . TRP A 1 103 ? -3.689 12.351 12.235 1.00 67.88 103 TRP A C 1
ATOM 824 O O . TRP A 1 103 ? -3.447 12.338 11.028 1.00 67.88 103 TRP A O 1
ATOM 834 N N . SER A 1 104 ? -2.905 11.721 13.116 1.00 73.19 104 SER A N 1
ATOM 835 C CA . SER A 1 104 ? -1.717 10.946 12.718 1.00 73.19 104 SER A CA 1
ATOM 836 C C . SER A 1 104 ? -2.091 9.737 11.846 1.00 73.19 104 SER A C 1
ATOM 838 O O . SER A 1 104 ? -1.326 9.333 10.968 1.00 73.19 104 SER A O 1
ATOM 840 N N . SER A 1 105 ? -3.298 9.201 12.050 1.00 72.94 105 SER A N 1
ATOM 841 C CA . SER A 1 105 ? -3.874 8.116 11.251 1.00 72.94 105 SER A CA 1
ATOM 842 C C . SER A 1 105 ? -4.078 8.507 9.793 1.00 72.94 105 SER A C 1
ATOM 844 O O . SER A 1 105 ? -3.723 7.744 8.899 1.00 72.94 105 SER A O 1
ATOM 846 N N . VAL A 1 106 ? -4.598 9.711 9.535 1.00 80.19 106 VAL A N 1
ATOM 847 C CA . VAL A 1 106 ? -4.806 10.184 8.160 1.00 80.19 106 VAL A CA 1
ATOM 848 C C . VAL A 1 106 ? -3.474 10.383 7.440 1.00 80.19 106 VAL A C 1
ATOM 850 O O . VAL A 1 106 ? -3.351 9.993 6.285 1.00 80.19 106 VAL A O 1
ATOM 853 N N . GLN A 1 107 ? -2.462 10.937 8.110 1.00 87.75 107 GLN A N 1
ATOM 854 C CA . GLN A 1 107 ? -1.174 11.244 7.478 1.00 87.75 107 GLN A CA 1
ATOM 855 C C . GLN A 1 107 ? -0.431 9.991 7.008 1.00 87.75 107 GLN A C 1
ATOM 857 O O . GLN A 1 107 ? 0.010 9.940 5.862 1.00 87.75 107 GLN A O 1
ATOM 862 N N . ILE A 1 108 ? -0.316 8.967 7.863 1.00 88.75 108 ILE A N 1
ATOM 863 C CA . ILE A 1 108 ? 0.435 7.754 7.513 1.00 88.75 108 ILE A CA 1
ATOM 864 C C . ILE A 1 108 ? -0.238 6.970 6.382 1.00 88.75 108 ILE A C 1
ATOM 866 O O . ILE A 1 108 ? 0.446 6.489 5.481 1.00 88.75 108 ILE A O 1
ATOM 870 N N . VAL A 1 109 ? -1.573 6.887 6.394 1.00 88.31 109 VAL A N 1
ATOM 871 C CA . VAL A 1 109 ? -2.329 6.180 5.353 1.00 88.31 109 VAL A CA 1
ATOM 872 C C . VAL A 1 109 ? -2.300 6.953 4.037 1.00 88.31 109 VAL A C 1
ATOM 874 O O . VAL A 1 109 ? -2.114 6.344 2.988 1.00 88.31 109 VAL A O 1
ATOM 877 N N . SER A 1 110 ? -2.411 8.285 4.070 1.00 89.56 110 SER A N 1
ATOM 878 C CA . SER A 1 110 ? -2.284 9.109 2.862 1.00 89.56 110 SER A CA 1
ATOM 879 C C . SER A 1 110 ? -0.887 9.012 2.246 1.00 89.56 110 SER A C 1
ATOM 881 O O . SER A 1 110 ? -0.778 8.857 1.035 1.00 89.56 110 SER A O 1
ATOM 883 N N . LEU A 1 111 ? 0.178 9.052 3.057 1.00 91.81 111 LEU A N 1
ATOM 884 C CA . LEU A 1 111 ? 1.555 8.887 2.574 1.00 91.81 111 LEU A CA 1
ATOM 885 C C . LEU A 1 111 ? 1.775 7.508 1.948 1.00 91.81 111 LEU A C 1
ATOM 887 O O . LEU A 1 111 ? 2.354 7.411 0.870 1.00 91.81 111 LEU A O 1
ATOM 891 N N . TRP A 1 112 ? 1.276 6.455 2.601 1.00 93.12 112 TRP A N 1
ATOM 892 C CA . TRP A 1 112 ? 1.301 5.098 2.062 1.00 93.12 112 TRP A CA 1
ATOM 893 C C . TRP A 1 112 ? 0.594 5.015 0.708 1.00 93.12 112 TRP A C 1
ATOM 895 O O . TRP A 1 112 ? 1.152 4.481 -0.248 1.00 93.12 112 TRP A O 1
ATOM 905 N N . TRP A 1 113 ? -0.612 5.580 0.621 1.00 93.12 113 TRP A N 1
ATOM 906 C CA . TRP A 1 113 ? -1.420 5.529 -0.589 1.00 93.12 113 TRP A CA 1
ATOM 907 C C . TRP A 1 113 ? -0.777 6.292 -1.748 1.00 93.12 113 TRP A C 1
ATOM 909 O O . TRP A 1 113 ? -0.678 5.765 -2.851 1.00 93.12 113 TRP A O 1
ATOM 919 N N . VAL A 1 114 ? -0.272 7.503 -1.494 1.00 91.56 114 VAL A N 1
ATOM 920 C CA . VAL A 1 114 ? 0.439 8.299 -2.506 1.00 91.56 114 VAL A CA 1
ATOM 921 C C . VAL A 1 114 ? 1.694 7.574 -2.987 1.00 91.56 114 VAL A C 1
ATOM 923 O O . VAL A 1 114 ? 1.913 7.497 -4.192 1.00 91.56 114 VAL A O 1
ATOM 926 N N . ALA A 1 115 ? 2.487 6.996 -2.078 1.00 88.81 115 ALA A N 1
ATOM 927 C CA . ALA A 1 115 ? 3.665 6.218 -2.455 1.00 88.81 115 ALA A CA 1
ATOM 928 C C . ALA A 1 115 ? 3.292 5.030 -3.359 1.00 88.81 115 ALA A C 1
ATOM 930 O O . ALA A 1 115 ? 3.933 4.815 -4.384 1.00 88.81 115 ALA A O 1
ATOM 931 N N . LEU A 1 116 ? 2.210 4.318 -3.033 1.00 87.19 116 LEU A N 1
ATOM 932 C CA . LEU A 1 116 ? 1.711 3.203 -3.836 1.00 87.19 116 LEU A CA 1
ATOM 933 C C . LEU A 1 116 ? 1.241 3.650 -5.234 1.00 87.19 116 LEU A C 1
ATOM 935 O O . LEU A 1 116 ? 1.539 2.987 -6.226 1.00 87.19 116 LEU A O 1
ATOM 939 N N . LEU A 1 117 ? 0.554 4.793 -5.339 1.00 87.81 117 LEU A N 1
ATOM 940 C CA . LEU A 1 117 ? 0.135 5.351 -6.629 1.00 87.81 117 LEU A CA 1
ATOM 941 C C . LEU A 1 117 ? 1.331 5.757 -7.501 1.00 87.81 117 LEU A C 1
ATOM 943 O O . LEU A 1 117 ? 1.333 5.473 -8.697 1.00 87.81 117 LEU A O 1
ATOM 947 N N . VAL A 1 118 ? 2.363 6.371 -6.911 1.00 86.69 118 VAL A N 1
ATOM 948 C CA . VAL A 1 118 ? 3.613 6.700 -7.622 1.00 86.69 118 VAL A CA 1
ATOM 949 C C . VAL A 1 118 ? 4.261 5.432 -8.175 1.00 86.69 118 VAL A C 1
ATOM 951 O O . VAL A 1 118 ? 4.713 5.419 -9.317 1.00 86.69 118 VAL A O 1
ATOM 954 N N . THR A 1 119 ? 4.249 4.346 -7.401 1.00 84.25 119 THR A N 1
ATOM 955 C CA . THR A 1 119 ? 4.736 3.042 -7.852 1.00 84.25 119 THR A CA 1
ATOM 956 C C . THR A 1 119 ? 3.953 2.508 -9.055 1.00 84.25 119 THR A C 1
ATOM 958 O O . THR A 1 119 ? 4.569 2.022 -9.996 1.00 84.25 119 THR A O 1
ATOM 961 N N . PHE A 1 120 ? 2.621 2.620 -9.076 1.00 82.50 120 PHE A N 1
ATOM 962 C CA . PHE A 1 120 ? 1.819 2.167 -10.221 1.00 82.50 120 PHE A CA 1
ATOM 963 C C . PHE A 1 120 ? 2.072 2.973 -11.496 1.00 82.50 120 PHE A C 1
ATOM 965 O O . PHE A 1 120 ? 2.206 2.381 -12.563 1.00 82.50 120 PHE A O 1
ATOM 972 N N . ILE A 1 121 ? 2.183 4.298 -11.384 1.00 80.88 121 ILE A N 1
ATOM 973 C CA . ILE A 1 121 ? 2.488 5.173 -12.528 1.00 80.88 121 ILE A CA 1
ATOM 974 C C . ILE A 1 121 ? 3.896 4.887 -13.063 1.00 80.88 121 ILE A C 1
ATOM 976 O O . ILE A 1 121 ? 4.132 4.903 -14.264 1.00 80.88 121 ILE A O 1
ATOM 980 N N . GLY A 1 122 ? 4.844 4.581 -12.180 1.00 73.25 122 GLY A N 1
ATOM 981 C CA . GLY A 1 122 ? 6.207 4.244 -12.576 1.00 73.25 122 GLY A CA 1
ATOM 982 C C . GLY A 1 122 ? 6.350 2.948 -13.382 1.00 73.25 122 GLY A C 1
ATOM 983 O O . GLY A 1 122 ? 7.348 2.778 -14.075 1.00 73.25 122 GLY A O 1
ATOM 984 N N . TYR A 1 123 ? 5.364 2.046 -13.307 1.00 69.56 123 TYR A N 1
ATOM 985 C CA . TYR A 1 123 ? 5.344 0.781 -14.051 1.00 69.56 123 TYR A CA 1
ATOM 986 C C . TYR A 1 123 ? 4.507 0.823 -15.336 1.00 69.56 123 TYR A C 1
ATOM 988 O O . TYR A 1 123 ? 4.441 -0.185 -16.036 1.00 69.56 123 TYR A O 1
ATOM 996 N N . THR A 1 124 ? 3.870 1.948 -15.683 1.00 65.12 124 THR A N 1
ATOM 997 C CA . THR A 1 124 ? 3.332 2.116 -17.041 1.00 65.12 124 THR A CA 1
ATOM 998 C C . THR A 1 124 ? 4.493 2.399 -17.986 1.00 65.12 124 THR A C 1
ATOM 1000 O O . THR A 1 124 ? 4.914 3.540 -18.153 1.00 65.12 124 THR A O 1
ATOM 1003 N N . GLU A 1 125 ? 5.059 1.332 -18.536 1.00 57.59 125 GLU A N 1
ATOM 1004 C CA . GLU A 1 125 ? 6.183 1.374 -19.463 1.00 57.59 125 GLU A CA 1
ATOM 1005 C C . GLU A 1 125 ? 5.797 2.076 -20.774 1.00 57.59 125 GLU A C 1
ATOM 1007 O O . GLU A 1 125 ? 4.761 1.785 -21.374 1.00 57.59 125 GLU A O 1
ATOM 1012 N N . THR A 1 126 ? 6.632 3.007 -21.242 1.00 51.59 126 THR A N 1
ATOM 1013 C CA . THR A 1 126 ? 6.526 3.561 -22.596 1.00 51.59 126 THR A CA 1
ATOM 1014 C C . THR A 1 126 ? 7.199 2.604 -23.572 1.00 51.59 126 THR A C 1
ATOM 1016 O O . THR A 1 126 ? 8.425 2.539 -23.640 1.00 51.59 126 THR A O 1
ATOM 1019 N N . THR A 1 127 ? 6.404 1.850 -24.330 1.00 49.44 127 THR A N 1
ATOM 1020 C CA . THR A 1 127 ? 6.893 1.084 -25.482 1.00 49.44 127 THR A CA 1
ATOM 1021 C C . THR A 1 127 ? 7.154 2.032 -26.646 1.00 49.44 127 THR A C 1
ATOM 1023 O O . THR A 1 127 ? 6.205 2.568 -27.225 1.00 49.44 127 THR A O 1
ATOM 1026 N N . GLU A 1 128 ? 8.419 2.228 -27.009 1.00 45.34 128 GLU A N 1
ATOM 1027 C CA . GLU A 1 128 ? 8.771 2.838 -28.288 1.00 45.34 128 GLU A CA 1
ATOM 1028 C C . GLU A 1 128 ? 8.869 1.727 -29.342 1.00 45.34 128 GLU A C 1
ATOM 1030 O O . GLU A 1 128 ? 9.659 0.793 -29.219 1.00 45.34 128 GLU A O 1
ATOM 1035 N N . TYR A 1 129 ? 8.017 1.798 -30.367 1.00 44.38 129 TYR A N 1
ATOM 1036 C CA . TYR A 1 129 ? 8.055 0.883 -31.506 1.00 44.38 129 TYR A CA 1
ATOM 1037 C C . TYR A 1 129 ? 9.052 1.416 -32.538 1.00 44.38 129 TYR A C 1
ATOM 1039 O O . TYR A 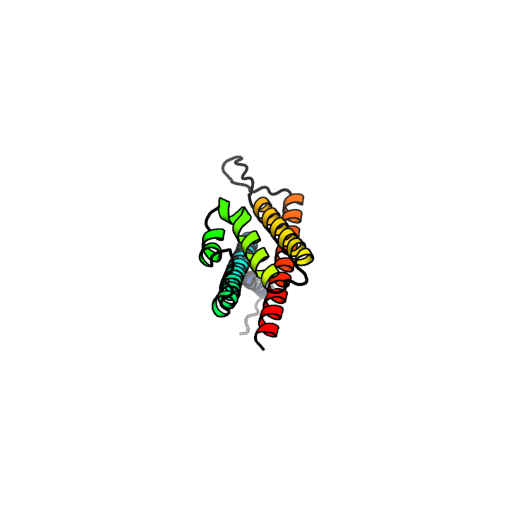1 129 ? 8.670 2.111 -33.478 1.00 44.38 129 TYR A O 1
ATOM 1047 N N . ALA A 1 130 ? 10.334 1.094 -32.376 1.00 42.62 130 ALA A N 1
ATOM 1048 C CA . ALA A 1 130 ? 11.351 1.363 -33.386 1.00 42.62 130 ALA A CA 1
ATOM 1049 C C . ALA A 1 130 ? 11.797 0.042 -34.031 1.00 42.62 130 ALA A C 1
ATOM 1051 O O . ALA A 1 130 ? 12.549 -0.728 -33.449 1.00 42.62 130 ALA A O 1
ATOM 1052 N N . GLY A 1 131 ? 11.327 -0.230 -35.253 1.00 49.47 131 GLY A N 1
ATOM 1053 C CA . GLY A 1 131 ? 11.930 -1.259 -36.116 1.00 49.47 131 GLY A CA 1
ATOM 1054 C C . GLY A 1 131 ? 11.520 -2.720 -35.886 1.00 49.47 131 GLY A C 1
ATOM 1055 O O . GLY A 1 131 ? 12.177 -3.601 -36.426 1.00 49.47 131 GLY A O 1
ATOM 1056 N N . G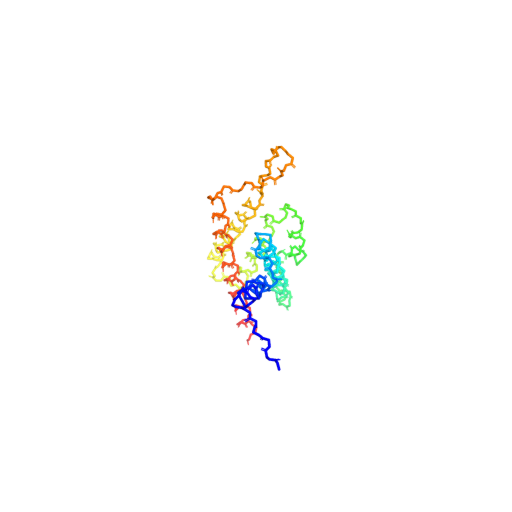LY A 1 132 ? 10.432 -2.998 -35.161 1.00 53.53 132 GLY A N 1
ATOM 1057 C CA . GLY A 1 132 ? 9.885 -4.358 -35.008 1.00 53.53 132 GLY A CA 1
ATOM 1058 C C . GLY A 1 132 ? 10.325 -5.096 -33.740 1.00 53.53 132 GLY A C 1
ATOM 1059 O O . GLY A 1 132 ? 9.723 -6.112 -33.404 1.00 53.53 132 GLY A O 1
ATOM 1060 N N . GLU A 1 133 ? 11.282 -4.546 -32.994 1.00 47.06 133 GLU A N 1
ATOM 1061 C CA . GLU A 1 133 ? 11.616 -4.977 -31.636 1.00 47.06 133 GLU A CA 1
ATOM 1062 C C . GLU A 1 133 ? 11.040 -3.965 -30.638 1.00 47.06 133 GLU A C 1
ATOM 1064 O O . GLU A 1 133 ? 11.263 -2.758 -30.740 1.00 47.06 133 GLU A O 1
ATOM 1069 N N . SER A 1 134 ? 10.231 -4.439 -29.690 1.00 50.34 134 SER A N 1
ATOM 1070 C CA . SER A 1 134 ? 9.716 -3.603 -28.607 1.00 50.34 134 SER A CA 1
ATOM 1071 C C . SER A 1 134 ? 10.798 -3.447 -27.540 1.00 50.34 134 SER A C 1
ATOM 1073 O O . SER A 1 134 ? 10.965 -4.336 -26.704 1.00 50.34 134 SER A O 1
ATOM 1075 N N . THR A 1 135 ? 11.517 -2.326 -27.547 1.00 53.75 135 THR A N 1
ATOM 1076 C CA . THR A 1 135 ? 12.455 -1.996 -26.466 1.00 53.75 135 THR A CA 1
ATOM 1077 C C . THR A 1 135 ? 11.740 -1.135 -25.432 1.00 53.75 135 THR A C 1
ATOM 1079 O O . THR A 1 135 ? 11.305 -0.016 -25.706 1.00 53.75 135 THR A O 1
ATOM 1082 N N . VAL A 1 136 ? 11.588 -1.675 -24.226 1.00 57.34 136 VAL A N 1
ATOM 1083 C CA . VAL A 1 136 ? 11.053 -0.948 -23.073 1.00 57.34 136 VAL A CA 1
ATOM 1084 C C . VAL A 1 136 ? 12.118 0.033 -22.582 1.00 57.34 136 VAL A C 1
ATOM 1086 O O . VAL A 1 136 ? 13.147 -0.379 -22.046 1.00 57.34 136 VAL A O 1
ATOM 1089 N N . TYR A 1 137 ? 11.873 1.336 -22.736 1.00 60.00 137 TYR A N 1
ATOM 1090 C CA . TYR A 1 137 ? 12.740 2.376 -22.182 1.00 60.00 137 TYR A CA 1
ATOM 1091 C C . TYR A 1 137 ? 12.092 3.008 -20.951 1.00 60.00 137 TYR A C 1
ATOM 1093 O O . TYR A 1 137 ? 11.172 3.816 -21.062 1.00 60.00 137 TYR A O 1
ATOM 1101 N N . THR A 1 138 ? 12.627 2.695 -19.771 1.00 65.00 138 THR A N 1
ATOM 1102 C CA . THR A 1 138 ? 12.335 3.439 -18.539 1.00 65.00 138 THR A CA 1
ATOM 1103 C C . THR A 1 138 ? 13.546 4.309 -18.201 1.00 65.00 138 THR A C 1
ATOM 1105 O O . THR A 1 138 ? 14.617 3.767 -17.914 1.00 65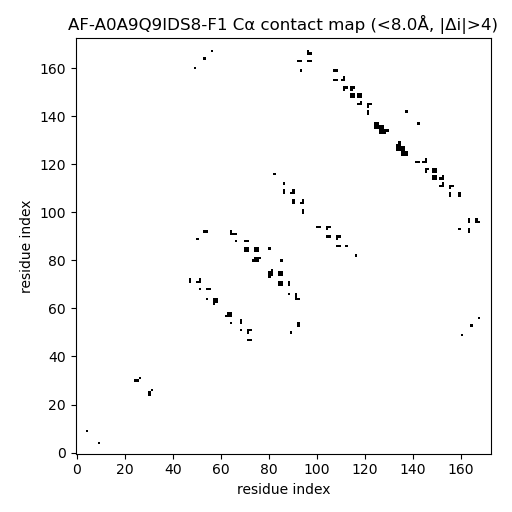.00 138 THR A O 1
ATOM 1108 N N . PRO A 1 139 ? 13.428 5.651 -18.211 1.00 74.56 139 PRO A N 1
ATOM 1109 C CA . PRO A 1 139 ? 14.499 6.539 -17.772 1.00 74.56 139 PRO A CA 1
ATOM 1110 C C . PRO A 1 139 ? 15.041 6.126 -16.396 1.00 74.56 139 PRO A C 1
ATOM 1112 O O . PRO A 1 139 ? 14.264 5.919 -15.464 1.00 74.56 139 PRO A O 1
ATOM 1115 N N . ALA A 1 140 ? 16.368 6.046 -16.238 1.00 76.94 140 ALA A N 1
ATOM 1116 C CA . ALA A 1 140 ? 17.003 5.566 -15.001 1.00 76.94 140 ALA A CA 1
ATOM 1117 C C . ALA A 1 140 ? 16.513 6.311 -13.745 1.00 76.94 140 ALA A C 1
ATOM 1119 O O . ALA A 1 140 ? 16.290 5.707 -12.697 1.00 76.94 140 ALA A O 1
ATOM 1120 N N . PHE A 1 141 ? 16.266 7.618 -13.867 1.00 77.56 141 PHE A N 1
ATOM 1121 C CA . PHE A 1 141 ? 15.664 8.423 -12.807 1.00 77.56 141 PHE A CA 1
ATOM 1122 C C . PHE A 1 141 ? 14.261 7.931 -12.411 1.00 77.56 141 PHE A C 1
ATOM 1124 O O . PHE A 1 141 ? 13.987 7.761 -11.224 1.00 77.56 141 PHE A O 1
ATOM 1131 N N . LEU A 1 142 ? 13.388 7.649 -13.384 1.00 79.31 142 LEU A N 1
ATOM 1132 C CA . LEU A 1 142 ? 12.044 7.124 -13.126 1.00 79.31 142 LEU A CA 1
ATOM 1133 C C . LEU A 1 142 ? 12.092 5.736 -12.485 1.00 79.31 142 LEU A C 1
ATOM 1135 O O . LEU A 1 142 ? 11.326 5.474 -11.559 1.00 79.31 142 LEU A O 1
ATOM 1139 N N . ALA A 1 143 ? 13.029 4.878 -12.895 1.00 79.56 143 ALA A N 1
ATOM 1140 C CA . ALA A 1 143 ? 13.224 3.571 -12.269 1.00 79.56 143 ALA A CA 1
ATOM 1141 C C . ALA A 1 143 ? 13.606 3.699 -10.782 1.00 79.56 143 ALA A C 1
ATOM 1143 O O . ALA A 1 143 ? 13.024 3.022 -9.930 1.00 79.56 143 ALA A O 1
ATOM 1144 N N . VAL A 1 144 ? 14.522 4.618 -10.449 1.00 83.25 144 VAL A N 1
ATOM 1145 C CA . VAL A 1 144 ? 14.916 4.899 -9.057 1.00 83.25 144 VAL A CA 1
ATOM 1146 C C . VAL A 1 144 ? 13.739 5.449 -8.251 1.00 83.25 144 VAL A C 1
ATOM 1148 O O . VAL A 1 144 ? 13.462 4.941 -7.166 1.00 83.25 144 VAL A O 1
ATOM 1151 N N . VAL A 1 145 ? 13.013 6.441 -8.777 1.00 85.06 145 VAL A N 1
ATOM 1152 C CA . VAL A 1 145 ? 11.838 7.027 -8.104 1.00 85.06 145 VAL A CA 1
ATOM 1153 C C . VAL A 1 145 ? 10.782 5.959 -7.821 1.00 85.06 145 VAL A C 1
ATOM 1155 O O . VAL A 1 145 ? 10.284 5.864 -6.700 1.00 85.06 145 VAL A O 1
ATOM 1158 N N . THR A 1 146 ? 10.487 5.115 -8.807 1.00 85.06 146 THR A N 1
ATOM 1159 C CA . THR A 1 146 ? 9.507 4.027 -8.693 1.00 85.06 146 THR A CA 1
ATOM 1160 C C . THR A 1 146 ? 9.935 2.994 -7.655 1.00 85.06 146 THR A C 1
ATOM 1162 O O . THR A 1 146 ? 9.126 2.575 -6.825 1.00 85.06 146 THR A O 1
ATOM 1165 N N . GLY A 1 147 ? 11.217 2.614 -7.661 1.00 83.50 147 GLY A N 1
ATOM 1166 C CA . GLY A 1 147 ? 11.794 1.696 -6.682 1.00 83.50 147 GLY A CA 1
ATOM 1167 C C . GLY A 1 147 ? 11.708 2.241 -5.256 1.00 83.50 147 GLY A C 1
ATOM 1168 O O . GLY A 1 147 ? 11.208 1.554 -4.365 1.00 83.50 147 GLY A O 1
ATOM 1169 N N . VAL A 1 148 ? 12.118 3.495 -5.043 1.00 89.56 148 VAL A N 1
ATOM 1170 C CA . VAL A 1 148 ? 12.042 4.163 -3.733 1.00 89.56 148 VAL A CA 1
ATOM 1171 C C . VAL A 1 148 ? 10.594 4.272 -3.260 1.00 89.56 148 VAL A C 1
ATOM 1173 O O . VAL A 1 148 ? 10.299 3.913 -2.120 1.00 89.56 148 VAL A O 1
ATOM 1176 N N . ALA A 1 149 ? 9.679 4.704 -4.130 1.00 88.62 149 ALA A N 1
ATOM 1177 C CA . ALA A 1 149 ? 8.256 4.780 -3.813 1.00 88.62 149 ALA A CA 1
ATOM 1178 C C . ALA A 1 149 ? 7.693 3.409 -3.408 1.00 88.62 149 ALA A C 1
ATOM 1180 O O . ALA A 1 149 ? 6.979 3.312 -2.410 1.00 88.62 149 ALA A O 1
ATOM 1181 N N . GLY A 1 150 ? 8.092 2.341 -4.109 1.00 86.56 150 GLY A N 1
ATOM 1182 C CA . GLY A 1 150 ? 7.670 0.975 -3.801 1.00 86.56 150 GLY A CA 1
ATOM 1183 C C . GLY A 1 150 ? 8.156 0.504 -2.431 1.00 86.56 150 GLY A C 1
ATOM 1184 O O . GLY A 1 150 ? 7.381 -0.063 -1.660 1.00 86.56 150 GLY A O 1
ATOM 1185 N N . VAL A 1 151 ? 9.413 0.797 -2.083 1.00 89.31 151 VAL A N 1
ATOM 1186 C CA . VAL A 1 151 ? 9.969 0.494 -0.753 1.00 89.31 151 VAL A CA 1
ATOM 1187 C C . VAL A 1 151 ? 9.237 1.279 0.336 1.00 89.31 151 VAL A C 1
ATOM 1189 O O . VAL A 1 151 ? 8.837 0.699 1.345 1.00 89.31 151 VAL A O 1
ATOM 1192 N N . VAL A 1 152 ? 9.002 2.579 0.131 1.00 91.00 152 VAL A N 1
ATOM 1193 C CA . VAL A 1 152 ? 8.255 3.421 1.080 1.00 91.00 152 VAL A CA 1
ATOM 1194 C C . VAL A 1 152 ? 6.834 2.888 1.277 1.00 91.00 152 VAL A C 1
ATOM 1196 O O . VAL A 1 152 ? 6.389 2.742 2.417 1.00 91.00 152 VAL A O 1
ATOM 1199 N N . ALA A 1 153 ? 6.139 2.534 0.194 1.00 89.56 153 ALA A N 1
ATOM 1200 C CA . ALA A 1 153 ? 4.804 1.952 0.254 1.00 89.56 153 ALA A CA 1
ATOM 1201 C C . ALA A 1 153 ? 4.799 0.617 1.019 1.00 89.56 153 ALA A C 1
ATOM 1203 O O . ALA A 1 153 ? 3.944 0.400 1.877 1.00 89.56 153 ALA A O 1
ATOM 1204 N N . ALA A 1 154 ? 5.779 -0.258 0.783 1.00 87.31 154 ALA A N 1
ATOM 1205 C CA . ALA A 1 154 ? 5.892 -1.527 1.498 1.00 87.31 154 ALA A CA 1
ATOM 1206 C C . ALA A 1 154 ? 6.120 -1.323 3.006 1.00 87.31 154 ALA A C 1
ATOM 1208 O O . ALA A 1 154 ? 5.430 -1.928 3.830 1.00 87.31 154 ALA A O 1
ATOM 1209 N N . VAL A 1 155 ? 7.040 -0.428 3.380 1.00 91.50 155 VAL A N 1
ATOM 1210 C CA . VAL A 1 155 ? 7.356 -0.132 4.786 1.00 91.50 155 VAL A CA 1
ATOM 1211 C C . VAL A 1 155 ? 6.153 0.478 5.501 1.00 91.50 155 VAL A C 1
ATOM 1213 O O . VAL A 1 155 ? 5.772 0.011 6.576 1.00 91.50 155 VAL A O 1
ATOM 1216 N N . LEU A 1 156 ? 5.521 1.495 4.912 1.00 90.44 156 LEU A N 1
ATOM 1217 C CA . LEU A 1 156 ? 4.351 2.132 5.515 1.00 90.44 156 LEU A CA 1
ATOM 1218 C C . LEU A 1 156 ? 3.173 1.157 5.617 1.00 90.44 156 LEU A C 1
ATOM 1220 O O . LEU A 1 156 ? 2.508 1.125 6.652 1.00 90.44 156 LEU A O 1
ATOM 1224 N N . GLY A 1 157 ? 2.963 0.314 4.603 1.00 86.25 157 GLY A N 1
ATOM 1225 C CA . GLY A 1 157 ? 1.954 -0.743 4.625 1.00 86.25 157 GLY A CA 1
ATOM 1226 C C . GLY A 1 157 ? 2.185 -1.731 5.769 1.00 86.25 157 GLY A C 1
ATOM 1227 O O . GLY A 1 157 ? 1.271 -2.000 6.547 1.00 86.25 157 GLY A O 1
ATOM 1228 N N . ALA A 1 158 ? 3.422 -2.198 5.954 1.00 87.12 158 ALA A N 1
ATOM 1229 C CA . ALA A 1 158 ? 3.782 -3.086 7.059 1.00 87.12 158 ALA A CA 1
ATOM 1230 C C . ALA A 1 158 ? 3.572 -2.429 8.437 1.00 87.12 158 ALA A C 1
ATOM 1232 O O . ALA A 1 158 ? 3.077 -3.071 9.367 1.00 87.12 158 ALA A O 1
ATOM 1233 N N . ILE A 1 159 ? 3.895 -1.137 8.575 1.00 89.75 159 ILE A N 1
ATOM 1234 C CA . ILE A 1 159 ? 3.643 -0.373 9.807 1.00 89.75 159 ILE A CA 1
ATOM 1235 C C . ILE A 1 159 ? 2.139 -0.268 10.083 1.00 89.75 159 ILE A C 1
ATOM 1237 O O . ILE A 1 159 ? 1.719 -0.475 11.223 1.00 89.75 159 ILE A O 1
ATOM 1241 N N . ILE A 1 160 ? 1.333 0.039 9.062 1.00 88.44 160 ILE A N 1
ATOM 1242 C CA . ILE A 1 160 ? -0.132 0.118 9.150 1.00 88.44 160 ILE A CA 1
ATOM 1243 C C . ILE A 1 160 ? -0.703 -1.216 9.639 1.00 88.44 160 ILE A C 1
ATOM 1245 O O . ILE A 1 160 ? -1.419 -1.233 10.641 1.00 88.44 160 ILE A O 1
ATOM 1249 N N . VAL A 1 161 ? -0.321 -2.322 8.991 1.00 88.62 161 VAL A N 1
ATOM 1250 C CA . VAL A 1 161 ? -0.739 -3.686 9.349 1.00 88.62 161 VAL A CA 1
ATOM 1251 C C . VAL A 1 161 ? -0.394 -3.990 10.803 1.00 88.62 161 VAL A C 1
ATOM 1253 O O . VAL A 1 161 ? -1.271 -4.337 11.590 1.00 88.62 161 VAL A O 1
ATOM 1256 N N . ARG A 1 162 ? 0.872 -3.795 11.194 1.00 87.94 162 ARG A N 1
ATOM 1257 C CA . ARG A 1 162 ? 1.342 -4.104 12.549 1.00 87.94 162 ARG A CA 1
ATOM 1258 C C . ARG A 1 162 ? 0.613 -3.285 13.612 1.00 87.94 162 ARG A C 1
ATOM 1260 O O . ARG A 1 162 ? 0.223 -3.840 14.634 1.00 87.94 162 ARG A O 1
ATOM 1267 N N . ARG A 1 163 ? 0.431 -1.979 13.391 1.00 88.19 163 ARG A N 1
ATOM 1268 C CA . ARG A 1 163 ? -0.255 -1.096 14.349 1.00 88.19 163 ARG A CA 1
ATOM 1269 C C . ARG A 1 163 ? -1.706 -1.506 14.545 1.00 88.19 163 ARG A C 1
ATOM 1271 O O . ARG A 1 163 ? -2.142 -1.650 15.682 1.00 88.19 163 ARG A O 1
ATOM 1278 N N . VAL A 1 164 ? -2.427 -1.725 13.447 1.00 86.25 164 VAL A N 1
ATOM 1279 C CA . VAL A 1 164 ? -3.833 -2.132 13.496 1.00 86.25 164 VAL A CA 1
ATOM 1280 C C . VAL A 1 164 ? -3.983 -3.489 14.175 1.00 86.25 164 VAL A C 1
ATOM 1282 O O . VAL A 1 164 ? -4.821 -3.600 15.064 1.00 86.25 164 VAL A O 1
ATOM 1285 N N . SER A 1 165 ? -3.155 -4.481 13.832 1.00 87.00 165 SER A N 1
ATOM 1286 C CA . SER A 1 165 ? -3.204 -5.796 14.482 1.00 87.00 165 SER A CA 1
ATOM 1287 C C . SER A 1 165 ? -2.970 -5.691 15.992 1.00 87.00 165 SER A C 1
ATOM 1289 O O . SER A 1 165 ? -3.794 -6.172 16.760 1.00 87.00 165 SER A O 1
ATOM 1291 N N . VAL A 1 166 ? -1.937 -4.960 16.435 1.00 86.94 166 VAL A N 1
ATOM 1292 C CA . VAL A 1 166 ? -1.661 -4.758 17.872 1.00 86.94 166 VAL A CA 1
ATOM 1293 C C . VAL A 1 166 ? -2.843 -4.099 18.587 1.00 86.94 166 VAL A C 1
ATOM 1295 O O . VAL A 1 166 ? -3.265 -4.571 19.638 1.00 86.94 166 VAL A O 1
ATOM 1298 N N . TRP A 1 167 ? -3.419 -3.033 18.025 1.00 86.06 167 TRP A N 1
ATOM 1299 C CA . TRP A 1 167 ? -4.572 -2.363 18.640 1.00 86.06 167 TRP A CA 1
ATOM 1300 C C . TRP A 1 167 ? -5.820 -3.239 18.691 1.00 86.06 167 TRP A C 1
ATOM 1302 O O . TRP A 1 167 ? -6.620 -3.119 19.621 1.00 86.06 167 TRP A O 1
ATOM 1312 N N . GLN A 1 168 ? -6.013 -4.097 17.691 1.00 81.69 168 GLN A N 1
ATOM 1313 C CA . GLN A 1 168 ? -7.127 -5.032 17.673 1.00 81.69 168 GLN A CA 1
ATOM 1314 C C . GLN A 1 168 ? -6.935 -6.146 18.705 1.00 81.69 168 GLN A C 1
ATOM 1316 O O . GLN A 1 168 ? -7.900 -6.432 19.414 1.00 81.69 168 GLN A O 1
ATOM 1321 N N . ASP A 1 169 ? -5.718 -6.677 18.849 1.00 82.75 169 ASP A N 1
ATOM 1322 C CA . ASP A 1 169 ? -5.359 -7.721 19.816 1.00 82.75 169 ASP A CA 1
ATOM 1323 C 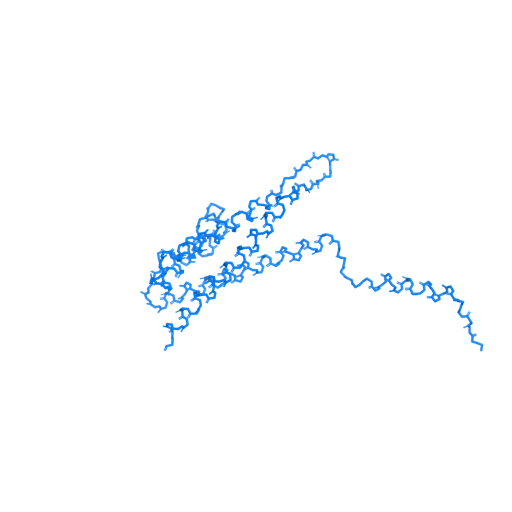C . ASP A 1 169 ? -5.450 -7.230 21.264 1.00 82.75 169 ASP A C 1
ATOM 1325 O O . ASP A 1 169 ? -6.099 -7.871 22.083 1.00 82.75 169 ASP A O 1
ATOM 1329 N N . THR A 1 170 ? -4.897 -6.053 21.588 1.00 80.00 170 THR A N 1
ATOM 1330 C CA . THR A 1 170 ? -4.990 -5.483 22.950 1.00 80.00 170 THR A CA 1
ATOM 1331 C C . THR A 1 170 ? -6.432 -5.182 23.363 1.00 80.00 170 THR A C 1
ATOM 1333 O O . THR A 1 170 ? -6.742 -5.176 24.544 1.00 80.00 170 THR A O 1
ATOM 1336 N N . ARG A 1 171 ? -7.329 -4.936 22.401 1.00 67.62 171 ARG A N 1
ATOM 1337 C CA . ARG A 1 171 ? -8.768 -4.743 22.652 1.00 67.62 171 ARG A CA 1
ATOM 1338 C C . ARG A 1 171 ? -9.578 -6.047 22.629 1.00 67.62 171 ARG A C 1
ATOM 1340 O O . ARG A 1 171 ? -10.785 -5.989 22.841 1.00 67.62 171 ARG A O 1
ATOM 1347 N N . ASN A 1 172 ? -8.960 -7.177 22.278 1.00 61.78 172 ASN A N 1
ATOM 1348 C CA . ASN A 1 172 ? -9.566 -8.513 22.313 1.00 61.78 172 ASN A CA 1
ATOM 1349 C C . ASN A 1 172 ? -9.240 -9.283 23.608 1.00 61.78 172 ASN A C 1
ATOM 1351 O O . ASN A 1 172 ? -9.914 -10.278 23.869 1.00 61.78 172 ASN A O 1
ATOM 1355 N N . ALA A 1 173 ? -8.209 -8.869 24.353 1.00 53.81 173 ALA A N 1
ATOM 1356 C CA . ALA A 1 173 ? -7.825 -9.417 25.657 1.00 53.81 173 ALA A CA 1
ATOM 1357 C C . ALA A 1 173 ? -8.566 -8.707 26.797 1.00 53.81 173 ALA A C 1
ATOM 1359 O O . ALA A 1 173 ? -8.886 -9.397 27.788 1.00 53.81 173 ALA A O 1
#

Sequence (173 aa):
MRNLQGPGDVAGDVVAQRAEFSFGWPIDGEAGLLAVTAGRVLALLAFVTWLYLAHDNFRRRNNPLEWRKIWVIIGWFIPVANLFVPGQVVKEVYTRSYPEKAWSSVQIVSLWWVALLVTFIGYTETTEYAGGESTVYTPAFLAVVTGVAGVVAAVLGAIIVRRVSVWQDTRNA

Organism: NCBI:txid35754

Secondary structure (DSSP, 8-state):
------HHHHHHHHHHHHHHTS-SS--SHHHHHHHHHHHHHHHHHHHHHHHHHHHHHHHHTT---SS-TTHHHHHHHSHHHHTTHHHHHHHHHHHHH-GGGHHHHHHHHHHHHHHHHHHHHHTS--EEEETTEEEE---HHHHHHHHHHHHHHHHHHHHHHHHHHHHHHHTT-

Foldseek 3Di:
DDDDPDPVVVVVVVVVVVVVPPPPDPPDVVSVVVVVVVVVVVLVVVLLVLLLVLQVLCVVVVNHFPDDSVCSPVLCVPPVSVLPSVLVSLLRSLCVLPVVPNVVSNVLSVLLSVLVVLLVVLPPWDFDDDPNDTDTDRPPVSVVSNVVSVVSNSVSSVVSSVNSVVSSVVVVD

pLDDT: mean 74.89, std 12.6, range [42.62, 93.12]

InterPro domains:
  IPR025565 Domain of unknown function DUF4328 [PF14219] (31-164)

Radius of gyration: 24.78 Å; Cα contacts (8 Å, |Δi|>4): 115; chains: 1; bounding box: 69×63×62 Å

Mean predicted aligned error: 12.52 Å